Protein AF-A0A2N7B5Y8-F1 (afdb_monomer_lite)

Sequence (71 aa):
MEDDLINNKLLVGKTKAEVVQIVGLEGNELKSDSWRYFMGKKPGFTFESSQIEVNYKDGKVETVGRMKPTD

Secondary structure (DSSP, 8-state):
-HHHHHHT-TTTT-BHHHHHHHH--TT--TT-SEEEEEE----TT----EEEEEEEETTEEEEEEEEPPP-

pLDDT: mean 75.0, std 14.77, range [40.91, 91.5]

Foldseek 3Di:
DVCCVAVVVVQAFPAPVVVCVVQNCCVPDLPDQKDKDFDFDDDPDDTQTKMKIFGHDPRGTHHIDIDGPDD

Radius of gyration: 12.39 Å; chains: 1; bounding box: 29×24×33 Å

Structure (mmCIF, N/CA/C/O backbone):
data_AF-A0A2N7B5Y8-F1
#
_entry.id   AF-A0A2N7B5Y8-F1
#
loop_
_atom_site.group_PDB
_atom_site.id
_atom_site.type_symbol
_atom_site.label_atom_id
_atom_site.label_alt_id
_atom_site.label_comp_id
_atom_site.label_asym_id
_atom_site.label_entity_id
_atom_site.label_seq_id
_atom_site.pdbx_PDB_ins_code
_atom_site.Cartn_x
_atom_site.Cartn_y
_atom_site.Cartn_z
_atom_site.occupancy
_atom_site.B_iso_or_equiv
_atom_site.auth_seq_id
_atom_site.auth_comp_id
_atom_site.auth_asym_id
_atom_site.auth_atom_id
_atom_site.pdbx_PDB_model_num
ATOM 1 N N . MET A 1 1 ? 9.751 -9.259 -9.003 1.00 54.75 1 MET A N 1
ATOM 2 C CA . MET A 1 1 ? 9.247 -8.400 -7.908 1.00 54.75 1 MET A CA 1
ATOM 3 C C . MET A 1 1 ? 7.843 -7.928 -8.209 1.00 54.75 1 MET A C 1
ATOM 5 O O . MET A 1 1 ? 6.952 -8.266 -7.453 1.00 54.75 1 MET A O 1
ATOM 9 N N . GLU A 1 2 ? 7.625 -7.234 -9.324 1.00 55.34 2 GLU A N 1
ATOM 10 C CA . GLU A 1 2 ? 6.292 -6.768 -9.718 1.00 55.34 2 GLU A CA 1
ATOM 11 C C . GLU A 1 2 ? 5.273 -7.890 -9.920 1.00 55.34 2 GLU A C 1
ATOM 13 O O . GLU A 1 2 ? 4.228 -7.927 -9.279 1.00 55.34 2 GLU A O 1
ATOM 18 N N . ASP A 1 3 ? 5.652 -8.865 -10.743 1.00 55.03 3 ASP A N 1
ATOM 19 C CA . ASP A 1 3 ? 4.845 -10.053 -10.975 1.00 55.03 3 ASP A CA 1
ATOM 20 C C . ASP A 1 3 ? 4.639 -10.858 -9.694 1.00 55.03 3 ASP A C 1
ATOM 22 O O . ASP A 1 3 ? 3.601 -11.467 -9.535 1.00 55.03 3 ASP A O 1
ATOM 26 N N . ASP A 1 4 ? 5.557 -10.794 -8.732 1.00 60.19 4 ASP A N 1
ATOM 27 C CA . ASP A 1 4 ? 5.395 -11.489 -7.454 1.00 60.19 4 ASP A CA 1
ATOM 28 C C . ASP A 1 4 ? 4.325 -10.810 -6.584 1.00 60.19 4 ASP A C 1
ATOM 30 O O . ASP A 1 4 ? 3.423 -11.455 -6.061 1.00 60.19 4 ASP A O 1
ATOM 34 N N . LEU A 1 5 ? 4.343 -9.479 -6.505 1.00 65.44 5 LEU A N 1
ATOM 35 C CA . LEU A 1 5 ? 3.351 -8.708 -5.749 1.00 65.44 5 LEU A CA 1
ATOM 36 C C . LEU A 1 5 ? 1.929 -8.875 -6.306 1.00 65.44 5 LEU A C 1
ATOM 38 O O . LEU A 1 5 ? 0.972 -8.927 -5.529 1.00 65.44 5 LEU A O 1
ATOM 42 N N . ILE A 1 6 ? 1.802 -9.000 -7.631 1.00 61.06 6 ILE A N 1
ATOM 43 C CA . ILE A 1 6 ? 0.518 -9.137 -8.327 1.00 61.06 6 ILE A CA 1
ATOM 44 C C . ILE A 1 6 ? 0.079 -10.610 -8.415 1.00 61.06 6 ILE A C 1
ATOM 46 O O . ILE A 1 6 ? -1.035 -10.926 -7.996 1.00 61.06 6 ILE A O 1
ATOM 50 N N . ASN A 1 7 ? 0.924 -11.525 -8.913 1.00 55.84 7 ASN A N 1
ATOM 51 C CA . ASN A 1 7 ? 0.558 -12.940 -9.089 1.00 55.84 7 ASN A CA 1
ATOM 52 C C . ASN A 1 7 ? 0.463 -13.697 -7.764 1.00 55.84 7 ASN A C 1
ATOM 54 O O . ASN A 1 7 ? -0.463 -14.491 -7.607 1.00 55.84 7 ASN A O 1
ATOM 58 N N . ASN A 1 8 ? 1.347 -13.449 -6.790 1.00 60.56 8 ASN A N 1
ATOM 59 C CA . ASN A 1 8 ? 1.258 -14.144 -5.499 1.00 60.56 8 ASN A CA 1
ATOM 60 C C . ASN A 1 8 ? 0.244 -13.506 -4.543 1.00 60.56 8 ASN A C 1
ATOM 62 O O . ASN A 1 8 ? 0.100 -13.985 -3.419 1.00 60.56 8 ASN A O 1
ATOM 66 N N . LYS A 1 9 ? -0.464 -12.435 -4.948 1.00 67.31 9 LYS A N 1
ATOM 67 C CA . LYS A 1 9 ? -1.388 -11.697 -4.067 1.00 67.31 9 LYS A CA 1
ATOM 68 C C . LYS A 1 9 ? -0.747 -11.364 -2.711 1.00 67.31 9 LYS A C 1
ATOM 70 O O . LYS A 1 9 ? -1.433 -11.333 -1.693 1.00 67.31 9 LYS A O 1
ATOM 75 N N . LEU A 1 10 ? 0.562 -11.099 -2.683 1.00 76.44 10 LEU A N 1
ATOM 76 C CA . LEU A 1 10 ? 1.331 -10.952 -1.438 1.00 76.44 10 LEU A CA 1
ATOM 77 C C . LEU A 1 10 ? 0.812 -9.832 -0.536 1.00 76.44 10 LEU A C 1
ATOM 79 O O . LEU A 1 10 ? 1.026 -9.859 0.675 1.00 76.44 10 LEU A O 1
ATOM 83 N N . LEU A 1 11 ? 0.160 -8.835 -1.131 1.00 82.44 11 LEU A N 1
ATOM 84 C CA . LEU A 1 11 ? -0.416 -7.709 -0.411 1.00 82.44 11 LEU A CA 1
ATOM 85 C C . LEU A 1 11 ? -1.831 -8.000 0.105 1.00 82.44 11 LEU A C 1
ATOM 87 O O . LEU A 1 11 ? -2.251 -7.345 1.050 1.00 82.44 11 LEU A O 1
ATOM 91 N N . VAL A 1 12 ? -2.567 -8.964 -0.463 1.00 86.88 12 VAL A N 1
ATOM 92 C CA . VAL A 1 12 ? -3.964 -9.244 -0.086 1.00 86.88 12 VAL A CA 1
ATOM 93 C C . VAL A 1 12 ? -4.039 -9.710 1.369 1.00 86.88 12 VAL A C 1
ATOM 95 O O . VAL A 1 12 ? -3.296 -10.588 1.801 1.00 86.88 12 VAL A O 1
ATOM 98 N N . GLY A 1 13 ? -4.936 -9.098 2.142 1.00 88.12 13 GLY A N 1
ATOM 99 C CA . GLY A 1 13 ? -5.093 -9.336 3.577 1.00 88.12 13 GLY A CA 1
ATOM 100 C C . GLY A 1 13 ? -4.104 -8.577 4.468 1.00 88.12 13 GLY A C 1
ATOM 101 O O . GLY A 1 13 ? -4.309 -8.547 5.684 1.00 88.12 13 GLY A O 1
ATOM 102 N N . LYS A 1 14 ? -3.079 -7.924 3.900 1.00 89.44 14 LYS A N 1
ATOM 103 C CA . LYS A 1 14 ? -2.143 -7.090 4.664 1.00 89.44 14 LYS A CA 1
ATOM 104 C C . LYS A 1 14 ? -2.763 -5.761 5.061 1.00 89.44 14 LYS A C 1
ATOM 106 O O . LYS A 1 14 ? -3.640 -5.229 4.381 1.00 89.44 14 LYS A O 1
ATOM 111 N N . THR A 1 15 ? -2.276 -5.212 6.166 1.00 91.25 15 THR A N 1
ATOM 112 C CA . THR A 1 15 ? -2.655 -3.867 6.620 1.00 91.25 15 THR A CA 1
ATOM 113 C C . THR A 1 15 ? -1.910 -2.782 5.843 1.00 91.25 15 THR A C 1
ATOM 115 O O . THR A 1 15 ? -0.823 -3.025 5.319 1.00 91.25 15 THR A O 1
ATOM 118 N N . LYS A 1 16 ? -2.439 -1.551 5.830 1.00 87.69 16 LYS A N 1
ATOM 119 C CA . LYS A 1 16 ? -1.762 -0.389 5.215 1.00 87.69 16 LYS A CA 1
ATOM 120 C C . LYS A 1 16 ? -0.308 -0.242 5.690 1.00 87.69 16 LYS A C 1
ATOM 122 O O . LYS A 1 16 ? 0.575 0.001 4.879 1.00 87.69 16 LYS A O 1
ATOM 127 N N . ALA A 1 17 ? -0.040 -0.453 6.981 1.00 88.94 17 ALA A N 1
ATOM 128 C CA . ALA A 1 17 ? 1.310 -0.366 7.543 1.00 88.94 17 ALA A CA 1
ATOM 129 C C . ALA A 1 17 ? 2.268 -1.426 6.971 1.00 88.94 17 ALA A C 1
ATOM 131 O O . ALA A 1 17 ? 3.403 -1.104 6.629 1.00 88.94 17 ALA A O 1
ATOM 132 N N . GLU A 1 18 ? 1.815 -2.673 6.823 1.00 89.12 18 GLU A N 1
ATOM 133 C CA . GLU A 1 18 ? 2.621 -3.726 6.198 1.00 89.12 18 GLU A CA 1
ATOM 134 C C . GLU A 1 18 ? 2.858 -3.460 4.712 1.00 89.12 18 GLU A C 1
ATOM 136 O O . GLU A 1 18 ? 3.966 -3.665 4.224 1.00 89.12 18 GLU A O 1
ATOM 141 N N . VAL A 1 19 ? 1.839 -2.983 3.990 1.00 86.50 19 VAL A N 1
ATOM 142 C CA . VAL A 1 19 ? 1.992 -2.628 2.574 1.00 86.50 19 VAL A CA 1
ATOM 143 C C . VAL A 1 19 ? 3.047 -1.529 2.425 1.00 86.50 19 VAL A C 1
ATOM 145 O O . VAL A 1 19 ? 3.953 -1.673 1.609 1.00 86.50 19 VAL A O 1
ATOM 148 N N . VAL A 1 20 ? 3.028 -0.502 3.283 1.00 86.50 20 VAL A N 1
ATOM 149 C CA . VAL A 1 20 ? 4.064 0.548 3.308 1.00 86.50 20 VAL A CA 1
ATOM 150 C C . VAL A 1 20 ? 5.459 -0.015 3.579 1.00 86.50 20 VAL A C 1
ATOM 152 O O . VAL A 1 20 ? 6.421 0.466 2.991 1.00 86.50 20 VAL A O 1
ATOM 155 N N . GLN A 1 21 ? 5.602 -1.039 4.422 1.00 84.88 21 GLN A N 1
ATOM 156 C CA . GLN A 1 21 ? 6.908 -1.670 4.648 1.00 84.88 21 GLN A CA 1
ATOM 157 C C . GLN A 1 21 ? 7.418 -2.462 3.435 1.00 84.88 21 GLN A C 1
ATOM 159 O O . GLN A 1 21 ? 8.627 -2.623 3.287 1.00 84.88 21 GLN A O 1
ATOM 164 N N . ILE A 1 22 ? 6.521 -2.955 2.576 1.00 83.44 22 ILE A N 1
ATOM 165 C CA . ILE A 1 22 ? 6.866 -3.786 1.412 1.00 83.44 22 ILE A CA 1
ATOM 166 C C . ILE A 1 22 ? 7.125 -2.934 0.165 1.00 83.44 22 ILE A C 1
ATOM 168 O O . ILE A 1 22 ? 8.130 -3.135 -0.514 1.00 83.44 22 ILE A O 1
ATOM 172 N N . VAL A 1 23 ? 6.207 -2.017 -0.154 1.00 78.81 23 VAL A N 1
ATOM 173 C CA . VAL A 1 23 ? 6.227 -1.204 -1.388 1.00 78.81 23 VAL A CA 1
ATOM 174 C C . VAL A 1 23 ? 6.490 0.280 -1.137 1.00 78.81 23 VAL A C 1
ATOM 176 O O . VAL A 1 23 ? 6.836 0.995 -2.070 1.00 78.81 23 VAL A O 1
ATOM 179 N N . GLY A 1 24 ? 6.382 0.755 0.103 1.00 82.25 24 GLY A N 1
ATOM 180 C CA . GLY A 1 24 ? 6.494 2.175 0.436 1.00 82.25 24 GLY A CA 1
ATOM 181 C C . GLY A 1 24 ? 5.146 2.895 0.462 1.00 82.25 24 GLY A C 1
ATOM 182 O O . GLY A 1 24 ? 4.096 2.330 0.155 1.00 82.25 24 GLY A O 1
ATOM 183 N N . LEU A 1 25 ? 5.167 4.166 0.873 1.00 82.31 25 LEU A N 1
ATOM 184 C CA . LEU A 1 25 ? 3.970 5.013 0.891 1.00 82.31 25 LEU A CA 1
ATOM 185 C C . LEU A 1 25 ? 3.717 5.672 -0.475 1.00 82.31 25 LEU A C 1
ATOM 187 O O . LEU A 1 25 ? 2.565 5.850 -0.844 1.00 82.31 25 LEU A O 1
ATOM 191 N N . GLU A 1 26 ? 4.766 6.014 -1.233 1.00 75.12 26 GLU A N 1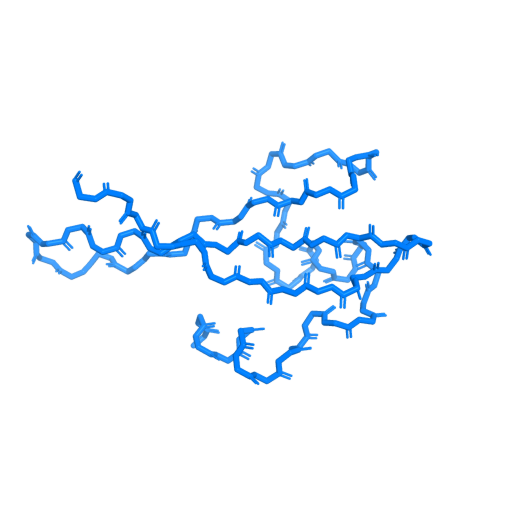
ATOM 192 C CA . GLU A 1 26 ? 4.684 6.613 -2.586 1.00 75.12 26 GLU A CA 1
ATOM 193 C C . GLU A 1 26 ? 3.705 7.805 -2.706 1.00 75.12 26 GLU A C 1
ATOM 195 O O . GLU A 1 26 ? 3.107 8.044 -3.748 1.00 75.12 26 GLU A O 1
ATOM 200 N N . GLY A 1 27 ? 3.521 8.568 -1.621 1.00 75.25 27 GLY A N 1
ATOM 201 C CA . GLY A 1 27 ? 2.590 9.704 -1.581 1.00 75.25 27 GLY A CA 1
ATOM 202 C C . GLY A 1 27 ? 1.114 9.328 -1.404 1.00 75.25 27 GLY A C 1
ATOM 203 O O . GLY A 1 27 ? 0.262 10.213 -1.431 1.00 75.25 27 GLY A O 1
ATOM 204 N N . ASN A 1 28 ? 0.797 8.050 -1.186 1.00 83.50 28 ASN A N 1
ATOM 205 C CA . ASN A 1 28 ? -0.553 7.609 -0.859 1.00 83.50 28 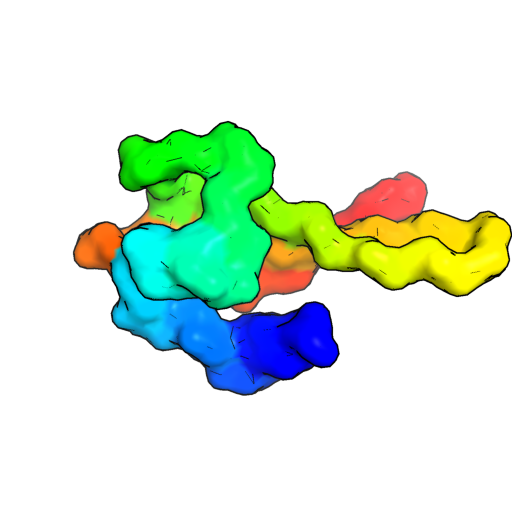ASN A CA 1
ATOM 206 C C . ASN A 1 28 ? -0.946 8.012 0.573 1.00 83.50 28 ASN A C 1
ATOM 208 O O . ASN A 1 28 ? -0.136 7.994 1.501 1.00 83.50 28 ASN A O 1
ATOM 212 N N . GLU A 1 29 ? -2.219 8.342 0.779 1.00 83.69 29 GLU A N 1
ATOM 213 C CA . GLU A 1 29 ? -2.735 8.733 2.091 1.00 83.69 29 GLU A CA 1
ATOM 214 C C . GLU A 1 29 ? -3.259 7.524 2.875 1.00 83.69 29 GLU A C 1
ATOM 216 O O . GLU A 1 29 ? -4.047 6.728 2.366 1.00 83.69 29 GLU A O 1
ATOM 221 N N . LEU A 1 30 ? -2.920 7.424 4.166 1.00 82.06 30 LEU A N 1
ATOM 222 C CA . LEU A 1 30 ? -3.428 6.366 5.062 1.00 82.06 30 LEU A CA 1
ATOM 223 C C . LEU A 1 30 ? -4.958 6.341 5.176 1.00 82.06 30 LEU A C 1
ATOM 225 O O . LEU A 1 30 ? -5.536 5.299 5.491 1.00 82.06 30 LEU A O 1
ATOM 229 N N . LYS A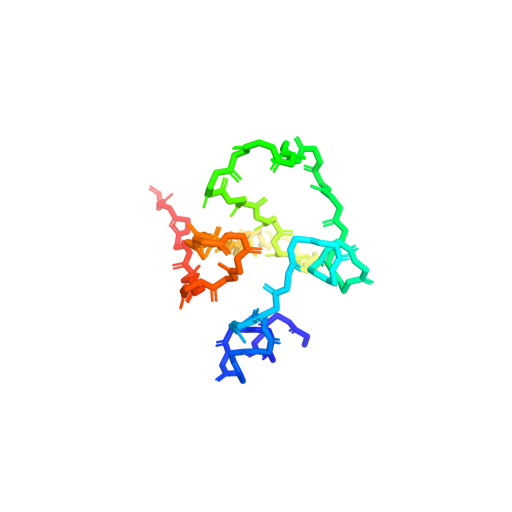 1 31 ? -5.616 7.470 4.907 1.00 84.62 31 LYS A N 1
ATOM 230 C CA . LYS A 1 31 ? -7.077 7.580 4.887 1.00 84.62 31 LYS A CA 1
ATOM 231 C C . LYS A 1 31 ? -7.708 7.090 3.582 1.00 84.62 31 LYS A C 1
ATOM 233 O O . LYS A 1 31 ? -8.880 6.750 3.616 1.00 84.62 31 LYS A O 1
ATOM 238 N N . SER A 1 32 ? -6.959 7.002 2.482 1.00 86.44 32 SER A N 1
ATOM 239 C CA . SER A 1 32 ? -7.490 6.507 1.208 1.00 86.44 32 SER A CA 1
ATOM 240 C C . SER A 1 32 ? -7.673 5.001 1.230 1.00 86.44 32 SER A C 1
ATOM 242 O O . SER A 1 32 ? -6.807 4.266 1.712 1.00 86.44 32 SER A O 1
ATOM 244 N N . ASP A 1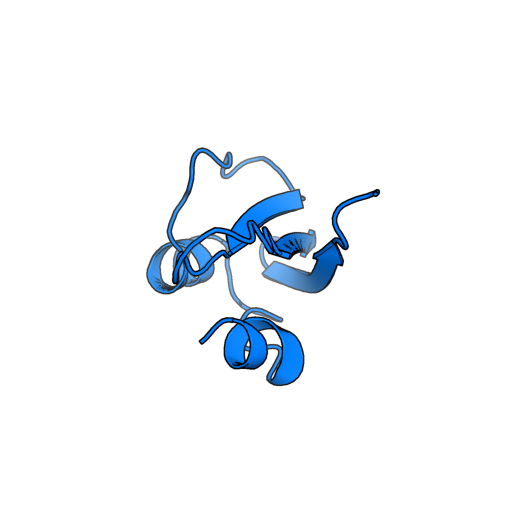 33 ? -8.786 4.547 0.672 1.00 89.06 33 ASP A N 1
ATOM 245 C CA . ASP A 1 33 ? -9.102 3.128 0.508 1.00 89.06 33 ASP A CA 1
ATOM 246 C C . ASP A 1 33 ? -8.562 2.549 -0.803 1.00 89.06 33 ASP A C 1
ATOM 248 O O . ASP A 1 33 ? -8.625 1.348 -1.013 1.00 89.06 33 ASP A O 1
ATOM 252 N N . SER A 1 34 ? -7.952 3.366 -1.659 1.00 87.88 34 SER A N 1
ATOM 253 C CA . SER A 1 34 ? -7.326 2.916 -2.902 1.00 87.88 34 SER A CA 1
ATOM 254 C C . SER A 1 34 ? -5.963 3.570 -3.048 1.00 87.88 34 SER A C 1
ATOM 256 O O . SER A 1 34 ? -5.858 4.797 -3.003 1.00 87.88 34 SER A O 1
ATOM 258 N N . TRP A 1 35 ? -4.921 2.762 -3.208 1.00 89.25 35 TRP A N 1
ATOM 259 C CA . TRP A 1 35 ? -3.551 3.221 -3.417 1.00 89.25 35 TRP A CA 1
ATOM 260 C C . TRP A 1 35 ? -3.048 2.808 -4.783 1.00 89.25 35 TRP A C 1
ATOM 262 O O . TRP A 1 35 ? -3.357 1.719 -5.270 1.00 89.25 35 TRP A O 1
ATOM 272 N N . ARG A 1 36 ? -2.242 3.676 -5.386 1.00 85.31 36 ARG A N 1
ATOM 273 C CA . ARG A 1 36 ? -1.626 3.417 -6.684 1.00 85.31 36 ARG A CA 1
ATOM 274 C C . ARG A 1 36 ? -0.123 3.406 -6.530 1.00 85.31 36 ARG A C 1
ATOM 276 O O . ARG A 1 36 ? 0.447 4.276 -5.875 1.00 85.31 36 ARG A O 1
ATOM 283 N N . TYR A 1 37 ? 0.488 2.411 -7.148 1.00 81.19 37 TYR A N 1
ATOM 284 C CA . TYR A 1 37 ? 1.929 2.247 -7.162 1.00 81.19 37 TYR A CA 1
ATOM 285 C C . TYR A 1 37 ? 2.413 2.184 -8.596 1.00 81.19 37 TYR A C 1
ATOM 287 O O . TYR A 1 37 ? 1.853 1.456 -9.424 1.00 81.19 37 TYR A O 1
ATOM 295 N N . PHE A 1 38 ? 3.462 2.950 -8.874 1.00 75.19 38 PHE A N 1
ATOM 296 C CA . PHE A 1 38 ? 4.125 2.923 -10.163 1.00 75.19 38 PHE A CA 1
ATOM 297 C C . PHE A 1 38 ? 5.217 1.874 -10.107 1.00 75.19 38 PHE A C 1
ATOM 299 O O . PHE A 1 38 ? 6.197 1.998 -9.378 1.00 75.19 38 PHE A O 1
ATOM 306 N N . MET A 1 39 ? 5.049 0.828 -10.898 1.00 72.19 39 MET A N 1
ATOM 307 C CA . MET A 1 39 ? 6.028 -0.228 -10.993 1.00 72.19 39 MET A CA 1
ATOM 308 C C . MET A 1 39 ? 6.581 -0.248 -12.414 1.00 72.19 39 MET A C 1
ATOM 310 O O . MET A 1 39 ? 5.893 -0.474 -13.403 1.00 72.19 39 MET A O 1
ATOM 314 N N . GLY A 1 40 ? 7.849 0.115 -12.533 1.00 61.22 40 GLY A N 1
ATOM 315 C CA . GLY A 1 40 ? 8.499 0.219 -13.825 1.00 61.22 40 GLY A CA 1
ATOM 316 C C . GLY A 1 40 ? 9.974 -0.069 -13.682 1.00 61.22 40 GLY A C 1
ATOM 317 O O . GLY A 1 40 ? 10.638 0.401 -12.756 1.00 61.22 40 GLY A O 1
ATOM 318 N N . LYS A 1 41 ? 10.506 -0.834 -14.628 1.00 51.00 41 LYS A N 1
ATOM 319 C CA . LYS A 1 41 ? 11.943 -1.007 -14.800 1.00 51.00 41 LYS A CA 1
ATOM 320 C C . LYS A 1 41 ? 12.335 -0.187 -16.022 1.00 51.00 41 LYS A C 1
ATOM 322 O O . LYS A 1 41 ? 11.734 -0.354 -17.074 1.00 51.00 41 LYS A O 1
ATOM 327 N N . LYS A 1 42 ? 13.350 0.675 -15.910 1.00 53.00 42 LYS A N 1
ATOM 328 C CA . LYS A 1 42 ? 13.976 1.297 -17.086 1.00 53.00 42 LYS A CA 1
ATOM 329 C C . LYS A 1 42 ? 15.186 0.472 -17.536 1.00 53.00 42 LYS A C 1
ATOM 331 O O . LYS A 1 42 ? 16.280 0.704 -17.024 1.00 53.00 42 LYS A O 1
ATOM 336 N N . PRO A 1 43 ? 15.048 -0.439 -18.510 1.00 40.91 43 PRO A N 1
ATOM 337 C CA . PRO A 1 43 ? 16.134 -0.761 -19.416 1.00 40.91 43 PRO A CA 1
ATOM 338 C C . PRO A 1 43 ? 15.828 -0.120 -20.778 1.00 40.91 43 PRO A C 1
ATOM 340 O O . PRO A 1 43 ? 14.868 -0.495 -21.429 1.00 40.91 43 PRO A O 1
ATOM 343 N N . GLY A 1 44 ? 16.623 0.879 -21.176 1.00 48.28 44 GLY A N 1
ATOM 344 C CA . GLY A 1 44 ? 16.748 1.382 -22.555 1.00 48.28 44 GLY A CA 1
ATOM 345 C C . GLY A 1 44 ? 15.464 1.562 -23.389 1.00 48.28 44 GLY A C 1
ATOM 346 O O . GLY A 1 44 ? 14.980 0.632 -24.016 1.00 48.28 44 GLY A O 1
ATOM 347 N N . PHE A 1 45 ? 15.012 2.810 -23.523 1.00 51.84 45 PHE A N 1
ATOM 348 C CA . PHE A 1 45 ? 14.140 3.316 -24.601 1.00 51.84 45 PHE A CA 1
ATOM 349 C C . PHE A 1 45 ? 12.648 2.925 -24.667 1.00 51.84 45 PHE A C 1
ATOM 351 O O . PHE A 1 45 ? 11.922 3.655 -25.335 1.00 51.84 45 PHE A O 1
ATOM 358 N N . THR A 1 46 ? 12.138 1.919 -23.945 1.00 50.44 46 THR A N 1
ATOM 359 C CA . THR A 1 46 ? 10.676 1.660 -23.872 1.00 50.44 46 THR A CA 1
ATOM 360 C C . THR A 1 46 ? 10.161 1.829 -22.442 1.00 50.44 46 THR A C 1
ATOM 362 O O . THR A 1 46 ? 10.598 1.133 -21.528 1.00 50.44 46 THR A O 1
ATOM 365 N N . PHE A 1 47 ? 9.256 2.788 -22.226 1.00 54.22 47 PHE A N 1
ATOM 366 C CA . PHE A 1 47 ? 8.581 2.983 -20.940 1.00 54.22 47 PHE A CA 1
ATOM 367 C C . PHE A 1 47 ? 7.392 2.022 -20.834 1.00 54.22 47 PHE A C 1
ATOM 369 O O . PHE A 1 47 ? 6.266 2.396 -21.137 1.00 54.22 47 PHE A O 1
ATOM 376 N N . GLU A 1 48 ? 7.618 0.796 -20.366 1.00 55.38 48 GLU A N 1
ATOM 377 C CA . GLU A 1 48 ? 6.520 -0.016 -19.829 1.00 55.38 48 GLU A CA 1
ATOM 378 C C . GLU A 1 48 ? 6.311 0.371 -18.361 1.00 55.38 48 GLU A C 1
ATOM 380 O O . GLU A 1 48 ? 6.842 -0.248 -17.437 1.00 55.38 48 GLU A O 1
ATOM 385 N N . SER A 1 49 ? 5.596 1.474 -18.137 1.00 63.19 49 SER A N 1
ATOM 386 C CA . SER A 1 49 ? 5.102 1.836 -16.810 1.00 63.19 49 SER A CA 1
ATOM 387 C C . SER A 1 49 ? 3.893 0.963 -16.488 1.00 63.19 49 SER A C 1
ATOM 389 O O . SER A 1 49 ? 2.766 1.261 -16.881 1.00 63.19 49 SER A O 1
ATOM 391 N N . SER A 1 50 ? 4.118 -0.123 -15.755 1.00 70.62 50 SER A N 1
ATOM 392 C CA . SER A 1 50 ? 3.015 -0.844 -15.136 1.00 70.62 50 SER A CA 1
ATOM 393 C C . SER A 1 50 ? 2.560 -0.071 -13.904 1.00 70.62 50 SER A C 1
ATOM 395 O O . SER A 1 50 ? 3.350 0.431 -13.107 1.00 70.62 50 SER A O 1
ATOM 397 N N . GLN A 1 51 ? 1.257 0.080 -13.745 1.00 78.19 51 GLN A N 1
ATOM 398 C CA . GLN A 1 51 ? 0.701 0.611 -12.509 1.00 78.19 51 GLN A CA 1
ATOM 399 C C . GLN A 1 51 ? -0.045 -0.515 -11.825 1.00 78.19 51 GLN A C 1
ATOM 401 O O . GLN A 1 51 ? -0.681 -1.333 -12.489 1.00 78.19 51 GLN A O 1
ATOM 406 N N . ILE A 1 52 ? 0.027 -0.574 -10.504 1.00 82.50 52 ILE A N 1
ATOM 407 C CA . ILE A 1 52 ? -0.863 -1.433 -9.732 1.00 82.50 52 ILE A CA 1
ATOM 408 C C . ILE A 1 52 ? -1.771 -0.570 -8.880 1.00 82.50 52 ILE A C 1
ATOM 410 O O . ILE A 1 52 ? -1.353 0.447 -8.324 1.00 82.50 52 ILE A O 1
ATOM 414 N N . GLU A 1 53 ? -3.020 -0.995 -8.784 1.00 86.69 53 GLU A N 1
ATOM 415 C CA . GLU A 1 53 ? -3.987 -0.435 -7.863 1.00 86.69 53 GLU A CA 1
ATOM 416 C C . GLU A 1 53 ? -4.250 -1.445 -6.747 1.00 86.69 53 GLU A C 1
ATOM 418 O O . GLU A 1 53 ? -4.526 -2.625 -6.990 1.00 86.69 53 GLU A O 1
ATOM 423 N N . VAL A 1 54 ? -4.132 -0.967 -5.515 1.00 88.81 54 VAL A N 1
ATOM 424 C CA . VAL A 1 54 ? -4.350 -1.720 -4.286 1.00 88.81 54 VAL A CA 1
ATOM 425 C C . VAL A 1 54 ? -5.583 -1.136 -3.617 1.00 88.81 54 VAL A C 1
ATOM 427 O O . VAL A 1 54 ? -5.565 0.010 -3.172 1.00 88.81 54 VAL A O 1
ATOM 430 N N . ASN A 1 55 ? -6.649 -1.925 -3.542 1.00 90.31 55 ASN A N 1
ATOM 431 C CA . ASN A 1 55 ? -7.893 -1.529 -2.893 1.00 90.31 55 ASN A CA 1
ATOM 432 C C . ASN A 1 55 ? -7.967 -2.132 -1.491 1.00 90.31 55 ASN A C 1
ATOM 434 O O . ASN A 1 55 ? -7.703 -3.320 -1.288 1.00 90.31 55 ASN A O 1
ATOM 438 N N . TYR A 1 56 ? -8.334 -1.295 -0.532 1.00 90.56 56 TYR A N 1
ATOM 439 C CA . TYR A 1 56 ? -8.459 -1.596 0.879 1.00 90.56 56 TYR A CA 1
ATOM 440 C C . TYR A 1 56 ? -9.924 -1.639 1.286 1.00 90.56 56 TYR A C 1
ATOM 442 O O . TYR A 1 56 ? -10.741 -0.826 0.865 1.00 90.56 56 TYR A O 1
ATOM 450 N N . LYS A 1 57 ? -10.231 -2.568 2.181 1.00 91.31 57 LYS A N 1
ATOM 451 C CA . LYS A 1 57 ? -11.518 -2.680 2.848 1.00 91.31 57 LYS A CA 1
ATOM 452 C C . LYS A 1 57 ? -11.281 -3.126 4.275 1.00 91.31 57 LYS A C 1
ATOM 454 O O . LYS A 1 57 ? -10.463 -4.010 4.526 1.00 91.31 57 LYS A O 1
ATOM 459 N N . ASP A 1 58 ? -11.960 -2.477 5.213 1.00 89.88 58 ASP A N 1
ATOM 460 C CA . ASP A 1 58 ? -11.809 -2.769 6.644 1.00 89.88 58 ASP A CA 1
ATOM 461 C C . ASP A 1 58 ? -10.340 -2.653 7.130 1.00 89.88 58 ASP A C 1
ATOM 463 O O . ASP A 1 58 ? -9.847 -3.418 7.955 1.00 89.88 58 ASP A O 1
ATOM 467 N N . GLY A 1 59 ? -9.582 -1.712 6.550 1.00 86.25 59 GLY A N 1
ATOM 468 C CA . GLY A 1 59 ? -8.175 -1.468 6.897 1.00 86.25 59 GLY A CA 1
ATOM 469 C C . GLY A 1 59 ? -7.163 -2.486 6.347 1.00 86.25 59 GLY A C 1
ATOM 470 O O . GLY A 1 59 ? -5.968 -2.369 6.642 1.00 86.25 59 GLY A O 1
ATOM 471 N N . LYS A 1 60 ? -7.604 -3.449 5.530 1.00 90.88 60 LYS A N 1
ATOM 472 C CA . LYS A 1 60 ? -6.756 -4.468 4.891 1.00 90.88 60 LYS A CA 1
ATOM 473 C C . LYS A 1 60 ? -6.926 -4.456 3.380 1.00 90.88 60 LYS A C 1
ATOM 475 O O . LYS A 1 60 ? -7.948 -4.007 2.882 1.00 90.88 60 LYS A O 1
ATOM 480 N N . VAL A 1 61 ? -5.937 -4.947 2.644 1.00 90.69 61 VAL A N 1
ATOM 481 C CA . VAL A 1 61 ? -6.039 -5.071 1.185 1.00 90.69 61 VAL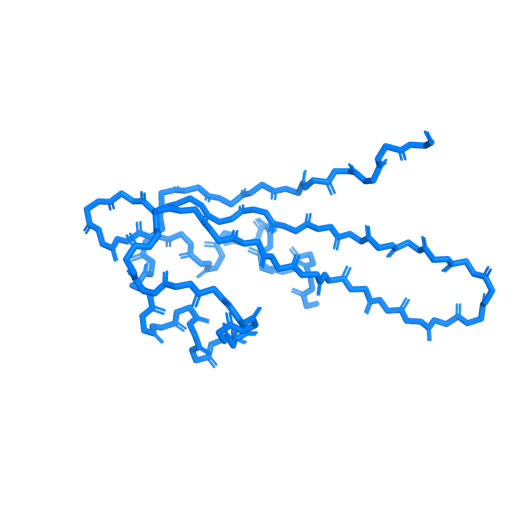 A CA 1
ATOM 482 C C . VAL A 1 61 ? -7.081 -6.129 0.829 1.00 90.69 61 VAL A C 1
ATOM 484 O O . VAL A 1 61 ? -6.930 -7.295 1.196 1.00 90.69 61 VAL A O 1
ATOM 487 N N . GLU A 1 62 ? -8.106 -5.737 0.081 1.00 91.50 62 GLU A N 1
ATOM 488 C CA . GLU A 1 62 ? -9.103 -6.654 -0.476 1.00 91.50 62 GLU A CA 1
ATOM 489 C C . GLU A 1 62 ? -8.632 -7.204 -1.827 1.00 91.50 62 GLU A C 1
ATOM 491 O O . GLU A 1 62 ? -8.643 -8.415 -2.054 1.00 91.50 62 GLU A O 1
ATOM 496 N N . THR A 1 63 ? -8.158 -6.325 -2.713 1.00 87.81 63 THR A N 1
ATOM 497 C CA . THR A 1 63 ? -7.751 -6.700 -4.073 1.00 87.81 63 THR A CA 1
ATOM 498 C C . THR A 1 63 ? -6.555 -5.900 -4.561 1.00 87.81 63 THR A C 1
ATOM 500 O O . THR A 1 63 ? -6.409 -4.722 -4.240 1.00 87.81 63 THR A O 1
ATOM 503 N N . VAL A 1 64 ? -5.751 -6.533 -5.414 1.00 85.94 64 VAL A N 1
ATOM 504 C CA . VAL A 1 64 ? -4.662 -5.901 -6.163 1.00 85.94 64 VAL A CA 1
ATOM 505 C C . VAL A 1 64 ? -4.893 -6.167 -7.646 1.00 85.94 64 VAL A C 1
ATOM 507 O O . VAL A 1 64 ? -5.128 -7.314 -8.029 1.00 85.94 64 VAL A O 1
ATOM 510 N N . GLY A 1 65 ? -4.838 -5.124 -8.469 1.00 83.12 65 GLY A N 1
ATOM 511 C CA . GLY A 1 65 ? -5.000 -5.219 -9.919 1.00 83.12 65 GLY A CA 1
ATOM 512 C C . GLY A 1 65 ? -3.907 -4.454 -10.656 1.00 83.12 65 GLY A C 1
ATOM 513 O O . GLY A 1 65 ? -3.449 -3.417 -10.186 1.00 83.12 65 GLY A O 1
ATOM 514 N N . ARG A 1 66 ? -3.489 -4.953 -11.824 1.00 78.19 66 ARG A N 1
ATOM 515 C CA . ARG A 1 66 ? -2.584 -4.221 -12.718 1.00 78.19 66 ARG A CA 1
ATOM 516 C C . ARG A 1 66 ? -3.411 -3.264 -13.578 1.00 78.19 66 ARG A C 1
ATOM 518 O O . ARG A 1 66 ? -4.278 -3.705 -14.331 1.00 78.19 66 ARG A O 1
ATOM 525 N N . MET A 1 67 ? -3.127 -1.972 -13.488 1.00 71.62 67 MET A N 1
ATOM 526 C CA . MET A 1 67 ? -3.539 -0.992 -14.484 1.00 71.62 67 MET A CA 1
ATOM 527 C C . MET A 1 67 ? -2.616 -1.117 -15.694 1.00 71.62 67 MET A C 1
ATOM 529 O O . MET A 1 67 ? -1.398 -0.9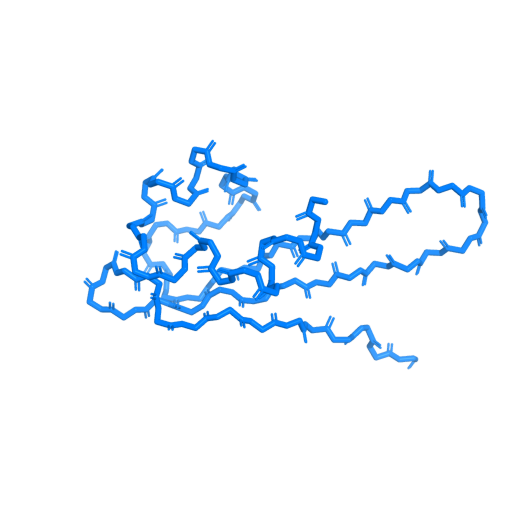53 -15.589 1.00 71.62 67 MET A O 1
ATOM 533 N N . LYS A 1 68 ? -3.204 -1.422 -16.853 1.00 60.47 68 LYS A N 1
ATOM 534 C CA . LYS A 1 68 ? -2.499 -1.278 -18.126 1.00 60.47 68 LYS A CA 1
ATOM 535 C C . LYS A 1 68 ? -2.380 0.216 -18.438 1.00 60.47 68 LYS A C 1
ATOM 537 O O . LYS A 1 68 ? -3.385 0.913 -18.287 1.00 60.47 68 LYS A O 1
ATOM 542 N N . PRO A 1 69 ? -1.207 0.714 -18.862 1.00 55.06 69 PRO A N 1
ATOM 543 C CA . PRO A 1 69 ? -1.140 2.039 -19.455 1.00 55.06 69 PRO A CA 1
ATOM 544 C C . PRO A 1 69 ? -2.062 2.053 -20.681 1.00 55.06 69 PRO A C 1
ATOM 546 O O . PRO A 1 69 ? -2.016 1.138 -21.505 1.00 55.06 69 PRO A O 1
ATOM 549 N N . THR A 1 70 ? -2.960 3.032 -20.744 1.00 49.38 70 THR A N 1
ATOM 550 C CA . THR A 1 70 ? -3.731 3.308 -21.958 1.00 49.38 70 THR A CA 1
ATOM 551 C C . THR A 1 70 ? -2.750 3.847 -22.997 1.00 49.38 70 THR A C 1
ATOM 553 O O . THR A 1 70 ? -2.048 4.812 -22.696 1.00 49.38 70 THR A O 1
ATOM 556 N N . ASP A 1 71 ? -2.672 3.158 -24.138 1.00 44.56 71 ASP A N 1
ATOM 557 C CA . ASP A 1 71 ? -1.921 3.525 -25.352 1.00 44.56 71 ASP A CA 1
ATOM 558 C C . ASP A 1 71 ? -2.203 4.969 -25.805 1.00 44.56 71 ASP A C 1
ATOM 560 O O . ASP A 1 71 ? -3.391 5.378 -25.755 1.00 44.56 71 ASP A O 1
#